Protein AF-A0A0F9HCB6-F1 (afdb_monomer_lite)

Foldseek 3Di:
DDPPPPPPPQQAEEEEEEPDPVSVVVCVVCVVVSHHYDYDNQSPDDPALPPVSNQPHAYEYEYEPLCQPSHPQPLVSVVVNVVSRRPHYEYEYEAEDQQVQLVVCCVVVVDVDSVVSSVSRVVSVVSVVVSVVVDPDPHYDYDYDYDDD

pLDDT: mean 70.12, std 15.32, range [36.91, 95.69]

Sequence (149 aa):
MSNEAIKPIKKVYLVFGPESSGNRMIACSFDTAGVSSVYSKNGKYIPGPHNPNYLDNPLLILMSLPHNKIWPDIIDIYRKVKSIGFEFIYLIFLDRKTDFMAKSQVFQDRVTQIERAYENIQIARDYMKSAIESLDITNLCLLIILFMD

Radius of gyration: 17.28 Å; chains: 1; bounding box: 55×33×47 Å

Structure (mmCIF, N/CA/C/O backbone):
data_AF-A0A0F9HCB6-F1
#
_entry.id   AF-A0A0F9HCB6-F1
#
loop_
_atom_site.group_PDB
_atom_site.id
_atom_site.type_symbol
_atom_site.label_atom_id
_atom_site.label_alt_id
_atom_site.label_comp_id
_atom_site.label_asym_id
_atom_site.label_entity_id
_atom_site.label_seq_id
_atom_site.pdbx_PDB_ins_code
_atom_site.Cartn_x
_atom_site.Cartn_y
_atom_site.Cartn_z
_atom_site.occupancy
_atom_site.B_iso_or_equiv
_atom_site.auth_seq_id
_atom_site.auth_comp_id
_atom_site.auth_asym_id
_atom_site.auth_atom_id
_atom_site.pdbx_PDB_model_num
ATOM 1 N N . MET A 1 1 ? -40.441 -10.641 26.757 1.00 42.19 1 MET A N 1
ATOM 2 C CA . MET A 1 1 ? -39.158 -10.006 26.398 1.00 42.19 1 MET A CA 1
ATOM 3 C C . MET A 1 1 ? -38.724 -10.612 25.079 1.00 42.19 1 MET A C 1
ATOM 5 O O . MET A 1 1 ? -38.488 -11.811 25.030 1.00 42.19 1 MET A O 1
ATOM 9 N N . SER A 1 2 ? -38.790 -9.842 23.997 1.00 36.91 2 SER A N 1
ATOM 10 C CA . SER A 1 2 ? -38.358 -10.283 22.672 1.00 36.91 2 SER A CA 1
ATOM 11 C C . SER A 1 2 ? -36.859 -10.568 22.706 1.00 36.91 2 SER A C 1
ATOM 13 O O . SER A 1 2 ? -36.083 -9.714 23.124 1.00 36.91 2 SER A O 1
ATOM 15 N N . ASN A 1 3 ? -36.466 -11.767 22.269 1.00 40.25 3 ASN A N 1
ATOM 16 C CA . ASN A 1 3 ? -35.096 -12.049 21.851 1.00 40.25 3 ASN A CA 1
ATOM 17 C C . ASN A 1 3 ? -34.814 -11.167 20.630 1.00 40.25 3 ASN A C 1
ATOM 19 O O . ASN A 1 3 ? -35.013 -11.584 19.489 1.00 40.25 3 ASN A O 1
ATOM 23 N N . GLU A 1 4 ? -34.404 -9.923 20.863 1.00 41.00 4 GLU A N 1
ATOM 24 C CA . GLU A 1 4 ? -33.702 -9.168 19.841 1.00 41.00 4 GLU A CA 1
ATOM 25 C C . GLU A 1 4 ? -32.394 -9.912 19.606 1.00 41.00 4 GLU A C 1
ATOM 27 O O . GLU A 1 4 ? -31.463 -9.849 20.407 1.00 41.00 4 GLU A O 1
ATOM 32 N N . ALA A 1 5 ? -32.368 -10.715 18.541 1.00 42.84 5 ALA A N 1
ATOM 33 C CA . ALA A 1 5 ? -31.143 -11.313 18.056 1.00 42.84 5 ALA A CA 1
ATOM 34 C C . ALA A 1 5 ? -30.127 -10.180 17.916 1.00 42.84 5 ALA A C 1
ATOM 36 O O . ALA A 1 5 ? -30.322 -9.273 17.102 1.00 42.84 5 ALA A O 1
ATOM 37 N N . ILE A 1 6 ? -29.079 -10.218 18.743 1.00 39.22 6 ILE A N 1
ATOM 38 C CA . ILE A 1 6 ? -27.927 -9.332 18.624 1.00 39.22 6 ILE A CA 1
ATOM 39 C C . ILE A 1 6 ? -27.452 -9.500 17.185 1.00 39.22 6 ILE A C 1
ATOM 41 O O . ILE A 1 6 ? -26.894 -10.538 16.824 1.00 39.22 6 ILE A O 1
ATOM 45 N N . LYS A 1 7 ? -27.750 -8.518 16.326 1.00 42.47 7 LYS A N 1
ATOM 46 C CA . LYS A 1 7 ? -27.219 -8.511 14.966 1.00 42.47 7 LYS A CA 1
ATOM 47 C C . LYS A 1 7 ? -25.702 -8.541 15.129 1.00 42.47 7 LYS A C 1
ATOM 49 O O . LYS A 1 7 ? -25.184 -7.670 15.831 1.00 42.47 7 LYS A O 1
ATOM 54 N N . PRO A 1 8 ? -24.988 -9.519 14.544 1.00 41.09 8 PRO A N 1
ATOM 55 C CA . PRO A 1 8 ? -23.542 -9.535 14.640 1.00 41.09 8 PRO A CA 1
ATOM 56 C C . PRO A 1 8 ? -23.049 -8.193 14.110 1.00 41.09 8 PRO A C 1
ATOM 58 O O . PRO A 1 8 ? -23.416 -7.789 13.003 1.00 41.09 8 PRO A O 1
ATOM 61 N N . ILE A 1 9 ? -22.301 -7.476 14.950 1.00 44.38 9 ILE A N 1
ATOM 62 C CA . ILE A 1 9 ? -21.675 -6.208 14.597 1.00 44.38 9 ILE A CA 1
ATOM 63 C C . ILE A 1 9 ? -20.869 -6.488 13.331 1.00 44.38 9 ILE A C 1
ATOM 65 O O . ILE A 1 9 ? -19.857 -7.192 13.372 1.00 44.38 9 ILE A O 1
ATOM 69 N N . LYS A 1 10 ? -21.360 -6.008 12.185 1.00 50.62 10 LYS A N 1
ATOM 70 C CA . LYS A 1 10 ? -20.616 -6.066 10.931 1.00 50.62 10 LYS A CA 1
ATOM 71 C C . LYS A 1 10 ? -19.432 -5.133 11.114 1.00 50.62 10 LYS A C 1
ATOM 73 O O . LYS A 1 10 ? -19.591 -3.924 10.986 1.00 50.62 10 LYS A O 1
ATOM 78 N N . LYS A 1 11 ? -18.276 -5.692 11.480 1.00 54.28 11 LYS A N 1
ATOM 79 C CA . LYS A 1 11 ? -17.018 -4.950 11.557 1.00 54.28 11 LYS A CA 1
ATOM 80 C C . LYS A 1 11 ? -16.789 -4.297 10.199 1.00 54.28 11 LYS A C 1
ATOM 82 O O . LYS A 1 11 ? -16.683 -4.990 9.186 1.00 54.28 11 LYS A O 1
ATOM 87 N N . VAL A 1 12 ? -16.799 -2.972 10.171 1.00 50.75 12 VAL A N 1
ATOM 88 C CA . VAL A 1 12 ? -16.575 -2.201 8.948 1.00 50.75 12 VAL A CA 1
ATOM 89 C C . VAL A 1 12 ? -15.083 -1.984 8.821 1.00 50.75 12 VAL A C 1
ATOM 91 O O . VAL A 1 12 ? -14.511 -1.195 9.557 1.00 50.75 12 VAL A O 1
ATOM 94 N N . TYR A 1 13 ? -14.468 -2.692 7.889 1.00 58.44 13 TYR A N 1
ATOM 95 C CA . TYR A 1 13 ? -13.058 -2.561 7.581 1.00 58.44 13 TYR A CA 1
ATOM 96 C C . TYR A 1 13 ? -12.944 -1.751 6.296 1.00 58.44 13 TYR A C 1
ATOM 98 O O . TYR A 1 13 ? -13.106 -2.268 5.192 1.00 58.44 13 TYR A O 1
ATOM 106 N N . LEU A 1 14 ? -12.708 -0.451 6.417 1.00 57.81 14 LEU A N 1
ATOM 107 C CA . LEU A 1 14 ? -12.482 0.380 5.233 1.00 57.81 14 LEU A CA 1
ATOM 108 C C . LEU A 1 14 ? -11.122 -0.017 4.650 1.00 57.81 14 LEU A C 1
ATOM 110 O O . LEU A 1 14 ? -10.209 -0.219 5.437 1.00 57.81 14 LEU A O 1
ATOM 114 N N . VAL A 1 15 ? -10.997 -0.146 3.323 1.00 59.16 15 VAL A N 1
ATOM 115 C CA . VAL A 1 15 ? -9.768 -0.586 2.639 1.00 59.16 15 VAL A CA 1
ATOM 116 C C . VAL A 1 15 ? -9.304 0.510 1.691 1.00 59.16 15 VAL A C 1
ATOM 118 O O . VAL A 1 15 ? -9.930 0.794 0.670 1.00 59.16 15 VAL A O 1
ATOM 121 N N . PHE A 1 16 ? -8.167 1.111 2.013 1.00 59.47 16 PHE A N 1
ATOM 122 C CA . PHE A 1 16 ? -7.607 2.234 1.265 1.00 59.47 16 PHE A CA 1
ATOM 123 C C . PHE A 1 16 ? -6.378 1.827 0.473 1.00 59.47 16 PHE A C 1
ATOM 125 O O . PHE A 1 16 ? -5.358 1.576 1.096 1.00 59.47 16 PHE A O 1
ATOM 132 N N . GLY A 1 17 ? -6.422 1.841 -0.863 1.00 56.78 17 GLY A N 1
ATOM 133 C CA . GLY A 1 17 ? -5.239 1.525 -1.666 1.00 56.78 17 GLY A CA 1
ATOM 134 C C . GLY A 1 17 ? -5.365 1.808 -3.167 1.00 56.78 17 GLY A C 1
ATOM 135 O O . GLY A 1 17 ? -6.487 1.911 -3.668 1.00 56.78 17 GLY A O 1
ATOM 136 N N . PRO A 1 18 ? -4.229 1.909 -3.896 1.00 56.00 18 PRO A N 1
ATOM 137 C CA . PRO A 1 18 ? -4.189 2.143 -5.343 1.00 56.00 18 PRO A CA 1
ATOM 138 C C . PRO A 1 18 ? -5.047 1.158 -6.122 1.00 56.00 18 PRO A C 1
ATOM 140 O O . PRO A 1 18 ? -5.263 0.032 -5.681 1.00 56.00 18 PRO A O 1
ATOM 143 N N . GLU A 1 19 ? -5.553 1.563 -7.289 1.00 52.38 19 GLU A N 1
ATOM 144 C CA . GLU A 1 19 ? -6.249 0.651 -8.202 1.00 52.38 19 GLU A CA 1
ATOM 145 C C . GLU A 1 19 ? -5.275 -0.365 -8.806 1.00 52.38 19 GLU A C 1
ATOM 147 O O . GLU A 1 19 ? -4.847 -0.267 -9.952 1.00 52.38 19 GLU A O 1
ATOM 152 N N . SER A 1 20 ? -4.919 -1.360 -8.000 1.00 61.03 20 SER A N 1
ATOM 153 C CA . SER A 1 20 ? -4.264 -2.587 -8.418 1.00 61.03 20 SER A CA 1
ATOM 154 C C . SER A 1 20 ? -5.269 -3.738 -8.336 1.00 61.03 20 SER A C 1
ATOM 156 O O . SER A 1 20 ? -6.217 -3.720 -7.544 1.00 61.03 20 SER A O 1
ATOM 158 N N . SER A 1 21 ? -5.075 -4.764 -9.167 1.00 58.97 21 SER A N 1
ATOM 159 C CA . SER A 1 21 ? -5.850 -6.009 -9.097 1.00 58.97 21 SER A CA 1
ATOM 160 C C . SER A 1 21 ? -5.843 -6.615 -7.687 1.00 58.97 21 SER A C 1
ATOM 162 O O . SER A 1 21 ? -6.883 -7.078 -7.230 1.00 58.97 21 SER A O 1
ATOM 164 N N . GLY A 1 22 ? -4.721 -6.517 -6.964 1.00 63.88 22 GLY A N 1
ATOM 165 C CA . GLY A 1 22 ? -4.589 -7.012 -5.590 1.00 63.88 22 GLY A CA 1
ATOM 166 C C . GLY A 1 22 ? -5.511 -6.310 -4.590 1.00 63.88 22 GLY A C 1
ATOM 167 O O . GLY A 1 22 ? -6.163 -6.975 -3.789 1.00 63.88 22 GLY A O 1
ATOM 168 N N . ASN A 1 23 ? -5.649 -4.986 -4.678 1.00 65.38 23 ASN A N 1
ATOM 169 C CA . ASN A 1 23 ? -6.498 -4.233 -3.750 1.00 65.38 23 ASN A CA 1
ATOM 170 C C . ASN A 1 23 ? -7.990 -4.506 -3.974 1.00 65.38 23 ASN A C 1
ATOM 172 O O . ASN A 1 23 ? -8.742 -4.625 -3.009 1.00 65.38 23 ASN A O 1
ATOM 176 N N . ARG A 1 24 ? -8.409 -4.686 -5.236 1.00 65.50 24 ARG A N 1
ATOM 177 C CA . ARG A 1 24 ? -9.778 -5.120 -5.566 1.00 65.50 24 ARG A CA 1
ATOM 178 C C . ARG A 1 24 ? -10.074 -6.529 -5.069 1.00 65.50 24 ARG A C 1
ATOM 180 O O . ARG A 1 24 ? -11.161 -6.765 -4.557 1.00 65.50 24 ARG A O 1
ATOM 187 N N . MET A 1 25 ? -9.120 -7.450 -5.206 1.00 66.88 25 MET A N 1
ATOM 188 C CA . MET A 1 25 ? -9.278 -8.815 -4.702 1.00 66.88 25 MET A CA 1
ATOM 189 C C . MET A 1 25 ? -9.437 -8.830 -3.183 1.00 66.88 25 MET A C 1
ATOM 191 O O . MET A 1 25 ? -10.329 -9.499 -2.682 1.00 66.88 25 MET A O 1
ATOM 195 N N . ILE A 1 26 ? -8.627 -8.058 -2.456 1.00 70.88 26 ILE A N 1
ATOM 196 C CA . ILE A 1 26 ? -8.727 -7.979 -0.995 1.00 70.88 26 ILE A CA 1
ATOM 197 C C . ILE A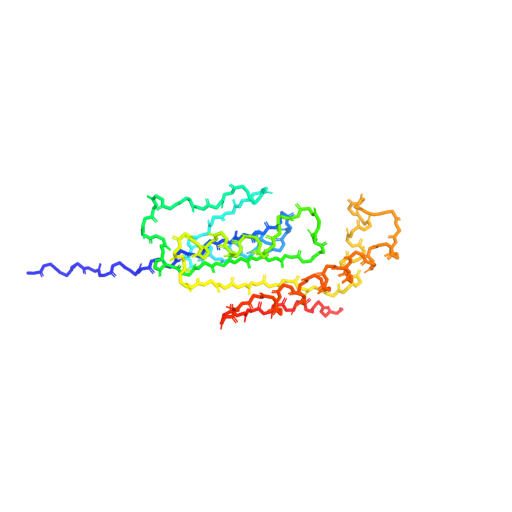 1 26 ? -10.050 -7.344 -0.560 1.00 70.88 26 ILE A C 1
ATOM 199 O O . ILE A 1 26 ? -10.718 -7.898 0.308 1.00 70.88 26 ILE A O 1
ATOM 203 N N . ALA A 1 27 ? -10.468 -6.240 -1.189 1.00 69.25 27 ALA A N 1
ATOM 204 C CA . ALA A 1 27 ? -11.774 -5.633 -0.922 1.00 69.25 27 ALA A CA 1
ATOM 205 C C . ALA A 1 27 ? -12.927 -6.625 -1.171 1.00 69.25 27 ALA A C 1
ATOM 207 O O . ALA A 1 27 ? -13.772 -6.815 -0.303 1.00 69.25 27 ALA A O 1
ATOM 208 N N . CYS A 1 28 ? -12.898 -7.350 -2.294 1.00 68.62 28 CYS A N 1
ATOM 209 C CA . CYS A 1 28 ? -13.889 -8.379 -2.616 1.00 68.62 28 CYS A CA 1
ATOM 210 C C . CYS A 1 28 ? -13.906 -9.529 -1.590 1.00 68.62 28 CYS A C 1
ATOM 212 O O . CYS A 1 28 ? -14.975 -9.989 -1.185 1.00 68.62 28 CYS A O 1
ATOM 214 N N . SER A 1 29 ? -12.734 -9.977 -1.125 1.00 69.44 29 SER A N 1
ATOM 215 C CA . SER A 1 29 ? -12.627 -10.991 -0.068 1.00 69.44 29 SER A CA 1
ATOM 216 C C . SER A 1 29 ? -13.243 -10.513 1.247 1.00 69.44 29 SER A C 1
ATOM 218 O O . SER A 1 29 ? -13.929 -11.287 1.912 1.00 69.44 29 SER A O 1
ATOM 220 N N . PHE A 1 30 ? -13.042 -9.242 1.611 1.00 71.00 30 PHE A N 1
ATOM 221 C CA . PHE A 1 30 ? -13.686 -8.644 2.779 1.00 71.00 30 PHE A CA 1
ATOM 222 C C . PHE A 1 30 ? -15.208 -8.574 2.610 1.00 71.00 30 PHE A C 1
ATOM 224 O O . PHE A 1 30 ? -15.933 -9.078 3.468 1.00 71.00 30 PHE A O 1
ATOM 231 N N . ASP A 1 31 ? -15.698 -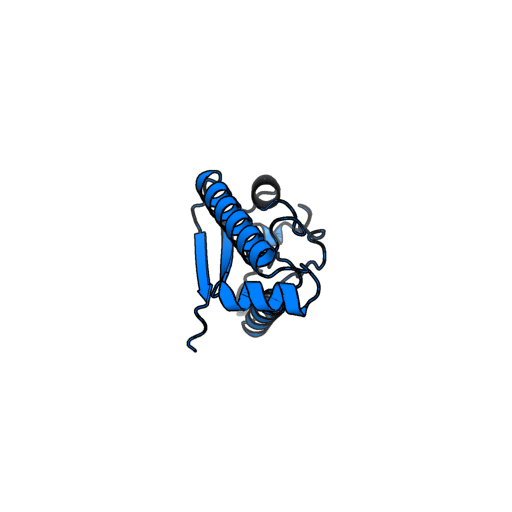8.068 1.479 1.00 66.62 31 ASP A N 1
ATOM 232 C CA . ASP A 1 31 ? -17.138 -8.002 1.204 1.00 66.62 31 ASP A CA 1
ATOM 233 C C . ASP A 1 31 ? -17.788 -9.398 1.280 1.00 66.62 31 ASP A C 1
ATOM 235 O O . ASP A 1 31 ? -18.839 -9.577 1.902 1.00 66.62 31 ASP A O 1
ATOM 239 N N . THR A 1 32 ? -17.113 -10.418 0.737 1.00 66.69 32 THR A N 1
ATOM 240 C CA . THR A 1 32 ? -17.539 -11.829 0.805 1.00 66.69 32 THR A CA 1
ATOM 241 C C . THR A 1 32 ? -17.550 -12.366 2.238 1.00 66.69 32 THR A C 1
ATOM 243 O O . THR A 1 32 ? -18.440 -13.130 2.608 1.00 66.69 32 THR A O 1
ATOM 246 N N . ALA A 1 33 ? -16.604 -11.938 3.077 1.00 65.38 33 ALA A N 1
ATOM 247 C CA . ALA A 1 33 ? -16.548 -12.283 4.497 1.00 65.38 33 ALA A CA 1
ATOM 248 C C . ALA A 1 33 ? -17.597 -11.538 5.353 1.00 65.38 33 ALA A C 1
ATOM 250 O O . ALA A 1 33 ? -17.594 -11.659 6.579 1.00 65.38 33 ALA A O 1
ATOM 251 N N . GLY A 1 34 ? -18.502 -10.769 4.735 1.00 55.75 34 GLY A N 1
ATOM 252 C CA . GLY A 1 34 ? -19.547 -10.013 5.430 1.00 55.75 34 GLY A CA 1
ATOM 253 C C . GLY A 1 34 ? -19.053 -8.709 6.057 1.00 55.75 34 GLY A C 1
ATOM 254 O O . GLY A 1 34 ? -19.737 -8.137 6.911 1.00 55.75 34 GLY A O 1
ATOM 255 N N . VAL A 1 35 ? -17.881 -8.244 5.629 1.00 65.38 35 VAL A N 1
ATOM 256 C CA . VAL A 1 35 ? -17.225 -7.021 6.073 1.00 65.38 35 VAL A CA 1
ATOM 257 C C . VAL A 1 35 ? -17.459 -5.923 5.041 1.00 65.38 35 VAL A C 1
ATOM 259 O O . VAL A 1 35 ? -17.146 -6.102 3.874 1.00 65.38 35 VAL A O 1
ATOM 262 N N . SER A 1 36 ? -17.969 -4.765 5.458 1.00 57.81 36 SER A N 1
ATOM 263 C CA . SER A 1 36 ? -18.143 -3.640 4.533 1.00 57.81 36 SER A CA 1
ATOM 264 C C . SER A 1 36 ? -16.799 -2.978 4.236 1.00 57.81 36 SER A C 1
ATOM 266 O O . SER A 1 36 ? -16.212 -2.383 5.142 1.00 57.81 36 SER A O 1
ATOM 268 N N . SER A 1 37 ? -16.350 -3.027 2.981 1.00 57.97 37 SER A N 1
ATOM 269 C CA . SER A 1 37 ? -15.199 -2.259 2.507 1.00 57.97 37 SER A CA 1
ATOM 270 C C . SER A 1 37 ? -15.637 -1.019 1.716 1.00 57.97 37 SER A C 1
ATOM 272 O O . SER A 1 37 ? -16.613 -1.041 0.968 1.00 57.97 37 SER A O 1
ATOM 274 N N . VAL A 1 38 ? -14.937 0.108 1.893 1.00 56.84 38 VAL A N 1
ATOM 275 C CA . VAL A 1 38 ? -15.115 1.288 1.033 1.00 56.84 38 VAL A CA 1
ATOM 276 C C . VAL A 1 38 ? -13.842 1.511 0.244 1.00 56.84 38 VAL A C 1
ATOM 278 O O . VAL A 1 38 ? -12.803 1.850 0.803 1.00 56.84 38 VAL A O 1
ATOM 281 N N . TYR A 1 39 ? -13.949 1.317 -1.066 1.00 56.25 39 TYR A N 1
ATOM 282 C CA . TYR A 1 39 ? -12.855 1.470 -2.007 1.00 56.25 39 TYR A CA 1
ATOM 283 C C . TYR A 1 39 ? -12.851 2.879 -2.619 1.00 56.25 39 TYR A C 1
ATOM 285 O O . TYR A 1 39 ? -13.837 3.314 -3.217 1.00 56.25 39 TYR A O 1
ATOM 293 N N . SER A 1 40 ? -11.730 3.600 -2.515 1.00 53.69 40 SER A N 1
ATOM 294 C CA . SER A 1 40 ? -11.547 4.893 -3.184 1.00 53.69 40 SER A CA 1
ATOM 295 C C . SER A 1 40 ? -10.536 4.782 -4.314 1.00 53.69 40 SER A C 1
ATOM 297 O O . SER A 1 40 ? -9.349 4.642 -4.059 1.00 53.69 40 SER A O 1
ATOM 299 N N . LYS A 1 41 ? -10.987 4.944 -5.561 1.00 50.50 41 LYS A N 1
ATOM 300 C CA . LYS A 1 41 ? -10.153 4.888 -6.779 1.00 50.50 41 LYS A CA 1
ATOM 301 C C . LYS A 1 41 ? -9.006 5.919 -6.813 1.00 50.50 41 LYS A C 1
ATOM 303 O O . LYS A 1 41 ? -8.018 5.714 -7.503 1.00 50.50 41 LYS A O 1
ATOM 308 N N . ASN A 1 42 ? -9.127 7.011 -6.049 1.00 52.19 42 ASN A N 1
ATOM 309 C CA . ASN A 1 42 ? -8.206 8.159 -6.064 1.00 52.19 42 ASN A CA 1
ATOM 310 C C . ASN A 1 42 ? -7.741 8.593 -4.659 1.00 52.19 42 ASN A C 1
ATOM 312 O O . ASN A 1 42 ? -7.321 9.735 -4.486 1.00 52.19 42 ASN A O 1
ATOM 316 N N . GLY A 1 43 ? -7.929 7.759 -3.628 1.00 49.56 43 GLY A N 1
ATOM 317 C CA . GLY A 1 43 ? -7.619 8.135 -2.239 1.00 49.56 43 GLY A CA 1
ATOM 318 C C . GLY A 1 43 ? -8.446 9.310 -1.684 1.00 49.56 43 GLY A C 1
ATOM 319 O O . GLY A 1 43 ? -8.096 9.883 -0.659 1.00 49.56 43 GLY A O 1
ATOM 320 N N . LYS A 1 44 ? -9.544 9.689 -2.354 1.00 45.81 44 LYS A N 1
ATOM 321 C CA . LYS A 1 44 ? -10.375 10.858 -2.009 1.00 45.81 44 LYS A CA 1
ATOM 322 C C . LYS A 1 44 ? -11.432 10.585 -0.943 1.00 45.81 44 LYS A C 1
ATOM 324 O O . LYS A 1 44 ? -12.015 11.532 -0.430 1.00 45.81 44 LYS A O 1
ATOM 329 N N . TYR A 1 45 ? -11.721 9.325 -0.637 1.00 49.84 45 TYR A N 1
ATOM 330 C CA . TYR A 1 45 ? -12.757 8.995 0.336 1.00 49.84 45 TYR A CA 1
ATOM 331 C C . TYR A 1 45 ? -12.131 8.637 1.672 1.00 49.84 45 TYR A C 1
ATOM 333 O O . TYR A 1 45 ? -12.010 7.464 1.967 1.00 49.84 45 TYR A O 1
ATOM 341 N N . ILE A 1 46 ? -11.740 9.621 2.477 1.00 54.69 46 ILE A N 1
ATOM 342 C CA . ILE A 1 46 ? -11.607 9.399 3.922 1.00 54.69 46 ILE A CA 1
ATOM 343 C C . ILE A 1 46 ? -13.016 9.617 4.488 1.00 54.69 46 ILE A C 1
ATOM 345 O O . ILE A 1 46 ? -13.556 10.704 4.261 1.00 54.69 46 ILE A O 1
ATOM 349 N N . PRO A 1 47 ? -13.664 8.627 5.137 1.00 53.81 47 PRO A N 1
ATOM 350 C CA . PRO A 1 47 ? -14.965 8.856 5.742 1.00 53.81 47 PRO A CA 1
ATOM 351 C C . PRO A 1 47 ? -14.838 10.029 6.707 1.00 53.81 47 PRO A C 1
ATOM 353 O O . PRO A 1 47 ? -13.965 10.052 7.573 1.00 53.81 47 PRO A O 1
ATOM 356 N N . GLY A 1 48 ? -15.667 11.045 6.482 1.00 46.62 48 GLY A N 1
ATOM 357 C CA . GLY A 1 48 ? -15.673 12.228 7.323 1.00 46.62 48 GLY A CA 1
ATOM 358 C C . GLY A 1 48 ? -16.101 11.883 8.754 1.00 46.62 48 GLY A C 1
ATOM 359 O O . GLY A 1 48 ? -16.780 10.875 8.968 1.00 46.62 48 GLY A O 1
ATOM 360 N N . PRO A 1 49 ? -15.790 12.754 9.725 1.00 46.12 49 PRO A N 1
ATOM 361 C CA . PRO A 1 49 ? -16.106 12.563 11.147 1.00 46.12 49 PRO A CA 1
ATOM 362 C C . PRO A 1 49 ? -17.615 12.469 11.459 1.00 46.12 49 PRO A C 1
ATOM 364 O O . PRO A 1 49 ? -18.006 12.274 12.603 1.00 46.12 49 PRO A O 1
ATOM 367 N N . HIS A 1 50 ? -18.489 12.612 10.461 1.00 48.31 50 HIS A N 1
ATOM 368 C CA . HIS A 1 50 ? -19.940 12.708 10.631 1.00 48.31 50 HIS A CA 1
ATOM 369 C C . HIS A 1 50 ? -20.670 11.364 10.747 1.00 48.31 50 HIS A C 1
ATOM 371 O O . HIS A 1 50 ? -21.892 11.361 10.871 1.00 48.31 50 HIS A O 1
ATOM 377 N N . ASN A 1 51 ? -19.969 10.226 10.699 1.00 55.81 51 ASN A N 1
ATOM 378 C CA . ASN A 1 51 ? -20.592 8.923 10.924 1.00 55.81 51 ASN A CA 1
ATOM 379 C C . ASN A 1 51 ? -19.971 8.239 12.158 1.00 55.81 51 ASN A C 1
ATOM 381 O O . ASN A 1 51 ? -19.025 7.460 12.022 1.00 55.81 51 ASN A O 1
ATOM 385 N N . PRO A 1 52 ? -20.481 8.555 13.365 1.00 55.03 52 PRO A N 1
ATOM 386 C CA . PRO A 1 52 ? -19.892 8.123 14.635 1.00 55.03 52 PRO A CA 1
ATOM 387 C C . PRO A 1 52 ? -19.868 6.599 14.801 1.00 55.03 52 PRO A C 1
ATOM 389 O O . PRO A 1 52 ? -19.012 6.077 15.504 1.00 55.03 52 PRO A O 1
ATOM 392 N N . ASN A 1 53 ? -20.724 5.871 14.078 1.00 60.50 53 ASN A N 1
ATOM 393 C CA . ASN A 1 53 ? -20.776 4.409 14.122 1.00 60.50 53 ASN A CA 1
ATOM 394 C C . ASN A 1 53 ? -19.533 3.726 13.518 1.00 60.50 53 ASN A C 1
ATOM 396 O O . ASN A 1 53 ? -19.409 2.507 13.619 1.00 60.50 53 ASN A O 1
ATOM 400 N N . TYR A 1 54 ? -18.626 4.461 12.861 1.00 64.12 54 TYR A N 1
ATOM 401 C CA . TYR A 1 54 ? -17.407 3.885 12.284 1.00 64.12 54 TYR A CA 1
ATOM 402 C C . TYR A 1 54 ? -16.177 3.960 13.190 1.00 64.12 54 TYR A C 1
ATOM 404 O O . TYR A 1 54 ? -15.251 3.193 12.955 1.00 64.12 54 TYR A O 1
ATOM 412 N N . LEU A 1 55 ? -16.147 4.827 14.206 1.00 68.12 55 LEU A N 1
ATOM 413 C CA . LEU A 1 55 ? -14.933 5.039 15.012 1.00 68.12 55 LEU A CA 1
ATOM 414 C C . LEU A 1 55 ? -14.580 3.829 15.889 1.00 68.12 55 LEU A C 1
ATOM 416 O O . LEU A 1 55 ? -13.403 3.545 16.101 1.00 68.12 55 LEU A O 1
ATOM 420 N N . ASP A 1 56 ? -15.595 3.069 16.305 1.00 70.75 56 ASP A N 1
ATOM 421 C CA . ASP A 1 56 ? -15.431 1.821 17.060 1.00 70.75 56 ASP A CA 1
ATOM 422 C C . ASP A 1 56 ? -15.031 0.630 16.167 1.00 70.75 56 ASP A C 1
ATOM 424 O O . ASP A 1 56 ? -14.724 -0.459 16.659 1.00 70.75 56 ASP A O 1
ATOM 428 N N . ASN A 1 57 ? -15.048 0.807 14.839 1.00 71.69 57 ASN A N 1
ATOM 429 C CA . ASN A 1 57 ? -14.689 -0.236 13.888 1.00 71.69 57 ASN A CA 1
ATOM 430 C C . ASN A 1 57 ? -13.205 -0.154 13.488 1.00 71.69 57 ASN A C 1
ATOM 432 O O . ASN A 1 57 ? -12.658 0.939 13.328 1.00 71.69 57 ASN A O 1
ATOM 436 N N . PRO A 1 58 ? -12.546 -1.301 13.249 1.00 73.69 58 PRO A N 1
ATOM 437 C CA . PRO A 1 58 ? -11.193 -1.316 12.710 1.00 73.69 58 PRO A CA 1
ATOM 438 C C . PRO A 1 58 ? -11.074 -0.683 11.320 1.00 73.69 58 PRO A C 1
ATOM 440 O O . PRO A 1 58 ? -11.773 -1.070 10.389 1.00 73.69 58 PRO A O 1
ATOM 443 N N . LEU A 1 59 ? -10.102 0.203 11.131 1.00 75.31 59 LEU A N 1
ATOM 444 C CA . LEU A 1 59 ? -9.715 0.716 9.823 1.00 75.31 59 LEU A CA 1
ATOM 445 C C . LEU A 1 59 ? -8.573 -0.112 9.225 1.00 75.31 59 LEU A C 1
ATOM 447 O O . LEU A 1 59 ? -7.579 -0.329 9.910 1.00 75.31 59 LEU A O 1
ATOM 451 N N . LEU A 1 60 ? -8.645 -0.485 7.940 1.00 76.00 60 LEU A N 1
ATOM 452 C CA . LEU A 1 60 ? -7.494 -1.012 7.199 1.00 76.00 60 LEU A CA 1
ATOM 453 C C . LEU A 1 60 ? -6.995 -0.041 6.127 1.00 76.00 60 LEU A C 1
ATOM 455 O O . LEU A 1 60 ? -7.694 0.366 5.202 1.00 76.00 60 LEU A O 1
ATOM 459 N N . ILE A 1 61 ? -5.713 0.273 6.172 1.00 75.75 61 ILE A N 1
ATOM 460 C CA . ILE A 1 61 ? -5.073 1.028 5.104 1.00 75.75 61 ILE A CA 1
ATOM 461 C C . ILE A 1 61 ? -4.146 0.075 4.361 1.00 75.75 61 ILE A C 1
ATOM 463 O O . ILE A 1 61 ? -3.216 -0.471 4.943 1.00 75.75 61 ILE A O 1
ATOM 467 N N . LEU A 1 62 ? -4.437 -0.161 3.084 1.00 76.06 62 LEU A N 1
ATOM 468 C CA . LEU A 1 62 ? -3.803 -1.172 2.246 1.00 76.06 62 LEU A CA 1
ATOM 469 C C . LEU A 1 62 ? -2.917 -0.521 1.181 1.00 76.06 62 LEU A C 1
ATOM 471 O O . LEU A 1 62 ? -3.387 -0.022 0.160 1.00 76.06 62 LEU A O 1
ATOM 475 N N . MET A 1 63 ? -1.606 -0.603 1.342 1.00 74.81 63 MET A N 1
ATOM 476 C CA . MET A 1 63 ? -0.675 -0.085 0.351 1.00 74.81 63 MET A CA 1
ATOM 477 C C . MET A 1 63 ? -0.067 -1.217 -0.473 1.00 74.81 63 MET A C 1
ATOM 479 O O . MET A 1 63 ? 0.613 -2.092 0.053 1.00 74.81 63 MET A O 1
ATOM 483 N N . SER A 1 64 ? -0.280 -1.179 -1.790 1.00 76.00 64 SER A N 1
ATOM 484 C CA . SER A 1 64 ? 0.365 -2.102 -2.725 1.00 76.00 64 SER A CA 1
ATOM 485 C C . SER A 1 64 ? 1.592 -1.459 -3.346 1.00 76.00 64 SER A C 1
ATOM 487 O O . SER A 1 64 ? 1.506 -0.375 -3.929 1.00 76.00 64 SER A O 1
ATOM 489 N N . LEU A 1 65 ? 2.720 -2.162 -3.316 1.00 77.25 65 LEU A N 1
ATOM 490 C CA . LEU A 1 65 ? 3.887 -1.769 -4.095 1.00 77.25 65 LEU A CA 1
ATOM 491 C C . LEU A 1 65 ? 3.667 -2.025 -5.597 1.00 77.25 65 LEU A C 1
ATOM 493 O O . LEU A 1 65 ? 2.954 -2.978 -5.963 1.00 77.25 65 LEU A O 1
ATOM 497 N N . PRO A 1 66 ? 4.247 -1.184 -6.485 1.00 68.81 66 PRO A N 1
ATOM 498 C CA . PRO A 1 66 ? 5.231 -0.112 -6.235 1.00 68.81 66 PRO A CA 1
ATOM 499 C C . PRO A 1 66 ? 4.662 1.327 -6.291 1.00 68.81 66 PRO A C 1
ATOM 501 O O . PRO A 1 66 ? 5.345 2.250 -6.720 1.00 68.81 66 PRO A O 1
ATOM 504 N N . HIS A 1 67 ? 3.407 1.558 -5.900 1.00 67.44 67 HIS A N 1
ATOM 505 C CA . HIS A 1 67 ? 2.669 2.801 -6.202 1.00 67.44 67 HIS A CA 1
ATOM 506 C C . HIS A 1 67 ? 3.074 4.074 -5.405 1.00 67.44 67 HIS A C 1
ATOM 508 O O . HIS A 1 67 ? 2.259 4.985 -5.259 1.00 67.44 67 HIS A O 1
ATOM 514 N N . ASN A 1 68 ? 4.318 4.180 -4.929 1.00 52.59 68 ASN A N 1
ATOM 515 C CA . ASN A 1 68 ? 4.785 5.162 -3.931 1.00 52.59 68 ASN A CA 1
ATOM 516 C C . ASN A 1 68 ? 4.603 6.658 -4.260 1.00 52.59 68 ASN A C 1
ATOM 518 O O . ASN A 1 68 ? 4.682 7.469 -3.348 1.00 52.59 68 ASN A O 1
ATOM 522 N N . LYS A 1 69 ? 4.376 7.044 -5.524 1.00 49.41 69 LYS A N 1
ATOM 523 C CA . LYS A 1 69 ? 4.185 8.454 -5.929 1.00 49.41 69 LYS A CA 1
ATOM 524 C C . LYS A 1 69 ? 2.822 8.774 -6.536 1.00 49.41 69 LYS A C 1
ATOM 526 O O . LYS A 1 69 ? 2.504 9.940 -6.734 1.00 49.41 69 LYS A O 1
ATOM 531 N N . ILE A 1 70 ? 2.032 7.755 -6.866 1.00 56.00 70 ILE A N 1
ATOM 532 C CA . ILE A 1 70 ? 0.681 7.927 -7.433 1.00 56.00 70 ILE A CA 1
ATOM 533 C C . ILE A 1 70 ? -0.367 7.874 -6.313 1.00 56.00 70 ILE A C 1
ATOM 535 O O . ILE A 1 70 ? -1.490 8.346 -6.480 1.00 56.00 70 ILE A O 1
ATOM 539 N N . TRP A 1 71 ? 0.002 7.313 -5.160 1.00 60.91 71 TRP A N 1
ATOM 540 C CA . TRP A 1 71 ? -0.872 7.187 -4.007 1.00 60.91 71 TRP A CA 1
ATOM 541 C C . TRP A 1 71 ? -0.618 8.290 -2.970 1.00 60.91 71 TRP A C 1
ATOM 543 O O . TRP A 1 71 ? 0.527 8.725 -2.842 1.00 60.91 71 TRP A O 1
ATOM 553 N N . PRO A 1 72 ? -1.646 8.760 -2.235 1.00 63.03 72 PRO A N 1
ATOM 554 C CA . PRO A 1 72 ? -1.445 9.749 -1.184 1.00 63.03 72 PRO A CA 1
ATOM 555 C C . PRO A 1 72 ? -0.538 9.205 -0.075 1.00 63.03 72 PRO A C 1
ATOM 557 O O . PRO A 1 72 ? -0.541 8.004 0.202 1.00 63.03 72 PRO A O 1
ATOM 560 N N . ASP A 1 73 ? 0.209 10.110 0.554 1.00 77.31 73 ASP A N 1
ATOM 561 C CA . ASP A 1 73 ? 1.179 9.802 1.603 1.00 77.31 73 ASP A CA 1
ATOM 562 C C . ASP A 1 73 ? 0.524 9.012 2.753 1.00 77.31 73 ASP A C 1
ATOM 564 O O . ASP A 1 73 ? -0.443 9.467 3.372 1.00 77.31 73 ASP A O 1
ATOM 568 N N . ILE A 1 74 ? 1.037 7.808 3.030 1.00 77.75 74 ILE A N 1
ATOM 569 C CA . ILE A 1 74 ? 0.481 6.902 4.040 1.00 77.75 74 ILE A CA 1
ATOM 570 C C . ILE A 1 74 ? 0.576 7.489 5.448 1.00 77.75 74 ILE A C 1
ATOM 572 O O . ILE A 1 74 ? -0.326 7.284 6.261 1.00 77.75 74 ILE A O 1
ATOM 576 N N . ILE A 1 75 ? 1.636 8.251 5.721 1.00 81.56 75 ILE A N 1
ATOM 577 C CA . ILE A 1 75 ? 1.862 8.917 7.002 1.00 81.56 75 ILE A CA 1
ATOM 578 C C . ILE A 1 75 ? 0.782 9.983 7.192 1.00 81.56 75 ILE A C 1
ATOM 580 O O . ILE A 1 75 ? 0.159 10.056 8.254 1.00 81.56 75 ILE A O 1
ATOM 584 N N . ASP A 1 76 ? 0.495 10.759 6.146 1.00 80.69 76 ASP A N 1
ATOM 585 C CA . ASP A 1 76 ? -0.565 11.766 6.176 1.00 80.69 76 ASP A CA 1
ATOM 586 C C . ASP A 1 76 ? -1.952 11.141 6.323 1.00 80.69 76 ASP A C 1
ATOM 588 O O . ASP A 1 76 ? -2.766 11.648 7.098 1.00 80.69 76 ASP A O 1
ATOM 592 N N . ILE A 1 77 ? -2.243 10.048 5.604 1.00 78.00 77 ILE A N 1
ATOM 593 C CA . ILE A 1 77 ? -3.516 9.326 5.751 1.00 78.00 77 ILE A CA 1
ATOM 594 C C . ILE A 1 77 ? -3.661 8.836 7.194 1.00 78.00 77 ILE A C 1
ATOM 596 O O . ILE A 1 77 ? -4.689 9.100 7.817 1.00 78.00 77 ILE A O 1
ATOM 600 N N . TYR A 1 78 ? -2.641 8.163 7.736 1.00 81.38 78 TYR A N 1
ATOM 601 C CA . TYR A 1 78 ? -2.666 7.628 9.096 1.00 81.38 78 TYR A CA 1
ATOM 602 C C . TYR A 1 78 ? -2.917 8.730 10.127 1.00 81.38 78 TYR A C 1
ATOM 604 O O . TYR A 1 78 ? -3.821 8.612 10.953 1.00 81.38 78 TYR A O 1
ATOM 612 N N . ARG A 1 79 ? -2.174 9.841 10.047 1.00 83.88 79 ARG A N 1
ATOM 613 C CA . ARG A 1 79 ? -2.336 10.981 10.961 1.00 83.88 79 ARG A CA 1
ATOM 614 C C . ARG A 1 79 ? -3.726 11.604 10.858 1.00 83.88 79 ARG A C 1
ATOM 616 O O . ARG A 1 79 ? -4.339 11.876 11.887 1.00 83.88 79 ARG A O 1
ATOM 623 N N . LYS A 1 80 ? -4.254 11.784 9.642 1.00 80.44 80 LYS A N 1
ATOM 624 C CA . LYS A 1 80 ? -5.614 12.308 9.420 1.00 80.44 80 LYS A CA 1
ATOM 625 C C . LYS A 1 80 ? -6.663 11.396 10.037 1.00 80.44 80 LYS A C 1
ATOM 627 O O . LYS A 1 80 ? -7.505 11.861 10.796 1.00 80.44 80 LYS A O 1
ATOM 632 N N . VAL A 1 81 ? -6.581 10.101 9.765 1.00 78.69 81 VAL A N 1
ATOM 633 C CA . VAL A 1 81 ? -7.470 9.092 10.343 1.00 78.69 81 VAL A CA 1
ATOM 634 C C . VAL A 1 81 ? -7.400 9.101 11.871 1.00 78.69 81 VAL A C 1
ATOM 636 O O . VAL A 1 81 ? -8.439 9.130 12.527 1.00 78.69 81 VAL A O 1
ATOM 639 N N . LYS A 1 82 ? -6.193 9.108 12.449 1.00 81.25 82 LYS A N 1
ATOM 640 C CA . LYS A 1 82 ? -6.023 9.131 13.905 1.00 81.25 82 LYS A CA 1
ATOM 641 C C . LYS A 1 82 ? -6.628 10.402 14.504 1.00 81.25 82 LYS A C 1
ATOM 643 O O . LYS A 1 82 ? -7.318 10.325 15.512 1.00 81.25 82 LYS A O 1
ATOM 648 N N . SER A 1 83 ? -6.464 11.548 13.835 1.00 82.62 83 SER A N 1
ATOM 649 C CA . SER A 1 83 ? -7.054 12.828 14.256 1.00 82.62 83 SER A CA 1
ATOM 650 C C . SER A 1 83 ? -8.588 12.862 14.200 1.00 82.62 83 SER A C 1
ATOM 652 O O . SER A 1 83 ? -9.204 13.664 14.893 1.00 82.62 83 SER A O 1
ATOM 654 N N . 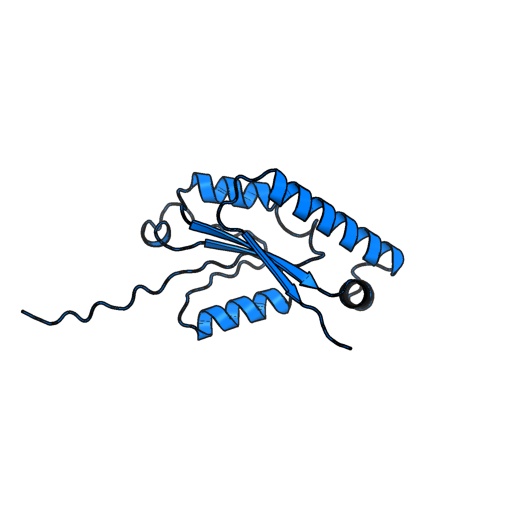ILE A 1 84 ? -9.207 11.983 13.402 1.00 79.69 84 ILE A N 1
ATOM 655 C CA . ILE A 1 84 ? -10.667 11.811 13.325 1.00 79.69 84 ILE A CA 1
ATOM 656 C C . ILE A 1 84 ? -11.197 10.966 14.504 1.00 79.69 84 ILE A C 1
ATOM 658 O O . ILE A 1 84 ? -12.393 10.999 14.779 1.00 79.69 84 ILE A O 1
ATOM 662 N N . GLY A 1 85 ? -10.324 10.252 15.227 1.00 79.56 85 GLY A N 1
ATOM 663 C CA . GLY A 1 85 ? -10.690 9.445 16.397 1.00 79.56 85 GLY A CA 1
ATOM 664 C C . GLY A 1 85 ? -10.766 7.938 16.144 1.00 79.56 85 GLY A C 1
ATOM 665 O O . GLY A 1 85 ? -11.334 7.218 16.955 1.00 79.56 85 GLY A O 1
ATOM 666 N N . PHE A 1 86 ? -10.219 7.434 15.031 1.00 77.50 86 PHE A N 1
ATOM 667 C CA . PHE A 1 86 ? -10.082 5.986 14.846 1.00 77.50 86 PHE A CA 1
ATOM 668 C C . PHE A 1 86 ? -9.036 5.424 15.818 1.00 77.50 86 PHE A C 1
ATOM 670 O O . PHE A 1 86 ? -7.857 5.790 15.772 1.00 77.50 86 PHE A O 1
ATOM 677 N N . GLU A 1 87 ? -9.447 4.493 16.677 1.00 76.31 87 GLU A N 1
ATOM 678 C CA . GLU A 1 87 ? -8.534 3.860 17.634 1.00 76.31 87 GLU A CA 1
ATOM 679 C C . GLU A 1 87 ? -7.792 2.659 17.044 1.00 76.31 87 GLU A C 1
ATOM 681 O O . GLU A 1 87 ? -6.585 2.511 17.247 1.00 76.31 87 GLU A O 1
ATOM 686 N N . PHE A 1 88 ? -8.480 1.854 16.234 1.00 77.44 88 PHE A N 1
ATOM 687 C CA . PHE A 1 88 ? -7.951 0.613 15.672 1.00 77.44 88 PHE A CA 1
ATOM 688 C C . PHE A 1 88 ? -7.576 0.793 14.202 1.00 77.44 88 PHE A C 1
ATOM 690 O O . PHE A 1 88 ? -8.413 0.632 13.318 1.00 77.44 88 PHE A O 1
ATOM 697 N N . ILE A 1 89 ? -6.312 1.120 13.933 1.00 79.31 89 ILE A N 1
ATOM 698 C CA . ILE A 1 89 ? -5.805 1.320 12.571 1.00 79.31 89 ILE A CA 1
ATOM 699 C C . ILE A 1 89 ? -4.821 0.202 12.233 1.00 79.31 89 ILE A C 1
ATOM 701 O O . ILE A 1 89 ? -3.776 0.079 12.865 1.00 79.31 89 ILE A O 1
ATOM 705 N N . TYR A 1 90 ? -5.146 -0.581 11.211 1.00 80.56 90 TYR A N 1
ATOM 706 C CA . TYR A 1 90 ? -4.304 -1.633 10.661 1.00 80.56 90 TYR A CA 1
ATOM 707 C C . TYR A 1 90 ? -3.675 -1.149 9.364 1.00 80.56 90 TYR A C 1
ATOM 709 O O . TYR A 1 90 ? -4.376 -0.829 8.402 1.00 80.56 90 TYR A O 1
ATOM 717 N N . LEU A 1 91 ? -2.349 -1.130 9.312 1.00 78.31 91 LEU A N 1
ATOM 718 C CA . LEU A 1 91 ? -1.633 -0.919 8.058 1.00 78.31 91 LEU A CA 1
ATOM 719 C C . LEU A 1 91 ? -1.314 -2.277 7.437 1.00 78.31 91 LEU A C 1
ATOM 721 O O . LEU A 1 91 ? -0.684 -3.110 8.087 1.00 78.31 91 LEU A O 1
ATOM 725 N N . ILE A 1 92 ? -1.747 -2.489 6.193 1.00 78.12 92 ILE A N 1
ATOM 726 C CA . ILE A 1 92 ? -1.347 -3.627 5.368 1.00 78.12 92 ILE A CA 1
ATOM 727 C C . ILE A 1 92 ? -0.461 -3.137 4.241 1.00 78.12 92 ILE A C 1
ATOM 729 O O . ILE A 1 92 ? -0.878 -2.336 3.406 1.00 78.12 92 ILE A O 1
ATOM 733 N N . PHE A 1 93 ? 0.733 -3.704 4.162 1.00 78.06 93 PHE A N 1
ATOM 734 C CA . PHE A 1 93 ? 1.606 -3.524 3.016 1.00 78.06 93 PHE A CA 1
ATOM 735 C C . PHE A 1 93 ? 1.663 -4.800 2.179 1.00 78.06 93 PHE A C 1
ATOM 737 O O . PHE A 1 93 ? 1.948 -5.870 2.715 1.00 78.06 93 PHE A O 1
ATOM 744 N N . LEU A 1 94 ? 1.404 -4.679 0.874 1.00 78.56 94 LEU A N 1
ATOM 745 C CA . LEU A 1 94 ? 1.560 -5.757 -0.101 1.00 78.56 94 LEU A CA 1
ATOM 746 C C . LEU A 1 94 ? 2.870 -5.583 -0.860 1.00 78.56 94 LEU A C 1
ATOM 748 O O . LEU A 1 94 ? 2.968 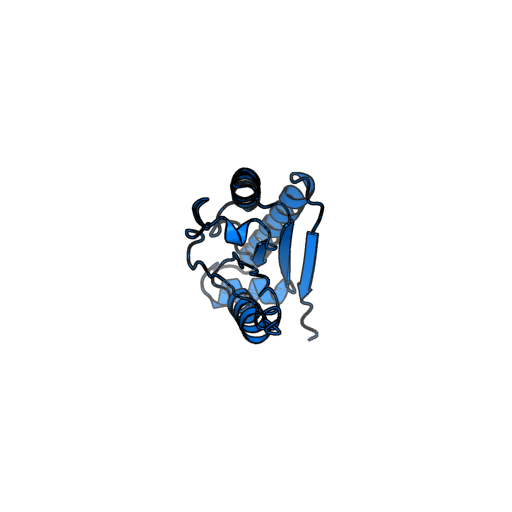-4.753 -1.773 1.00 78.56 94 LEU A O 1
ATOM 752 N N . ASP A 1 95 ? 3.843 -6.417 -0.511 1.00 82.69 95 ASP A N 1
ATOM 753 C CA . ASP A 1 95 ? 5.083 -6.573 -1.264 1.00 82.69 95 ASP A CA 1
ATOM 754 C C . ASP A 1 95 ? 5.044 -7.902 -2.024 1.00 82.69 95 ASP A C 1
ATOM 756 O O . ASP A 1 95 ? 4.741 -8.958 -1.464 1.00 82.69 95 ASP A O 1
ATOM 760 N N . ARG A 1 96 ? 5.298 -7.844 -3.329 1.00 81.25 96 ARG A N 1
ATOM 761 C CA . ARG A 1 96 ? 5.298 -9.012 -4.218 1.00 81.25 96 ARG A CA 1
ATOM 762 C C . ARG A 1 96 ? 6.731 -9.307 -4.641 1.00 81.25 96 ARG A C 1
ATOM 764 O O . ARG A 1 96 ? 7.632 -8.491 -4.465 1.00 81.25 96 ARG A O 1
ATOM 771 N N . LYS A 1 97 ? 6.959 -10.458 -5.270 1.00 86.25 97 LYS A N 1
ATOM 772 C CA . LYS A 1 97 ? 8.270 -10.763 -5.862 1.00 86.25 97 LYS A CA 1
ATOM 773 C C . LYS A 1 97 ? 8.693 -9.651 -6.841 1.00 86.25 97 LYS A C 1
ATOM 775 O O . LYS A 1 97 ? 7.946 -9.289 -7.754 1.00 86.25 97 LYS A O 1
ATOM 780 N N . THR A 1 98 ? 9.890 -9.102 -6.617 1.00 88.62 98 THR A N 1
ATOM 781 C CA . THR A 1 98 ? 10.412 -7.895 -7.284 1.00 88.62 98 THR A CA 1
ATOM 782 C C . THR A 1 98 ? 10.348 -8.004 -8.805 1.00 88.62 98 THR A C 1
ATOM 784 O O . THR A 1 98 ? 9.833 -7.099 -9.457 1.00 88.62 98 THR A O 1
ATOM 787 N N . ASP A 1 99 ? 10.779 -9.134 -9.368 1.00 90.50 99 ASP A N 1
ATOM 788 C CA . ASP A 1 99 ? 10.826 -9.341 -10.820 1.00 90.50 99 ASP A CA 1
ATOM 789 C C . ASP A 1 99 ? 9.444 -9.288 -11.470 1.00 90.50 99 ASP A C 1
ATOM 791 O O . ASP A 1 99 ? 9.286 -8.73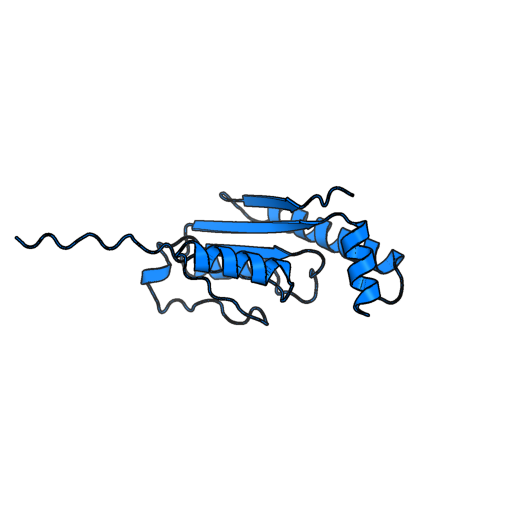2 -12.555 1.00 90.50 99 ASP A O 1
ATOM 795 N N . PHE A 1 100 ? 8.420 -9.821 -10.800 1.00 87.75 100 PHE A N 1
ATOM 796 C CA . PHE A 1 100 ? 7.046 -9.752 -11.294 1.00 87.75 100 PHE A CA 1
ATOM 797 C C . PHE A 1 100 ? 6.530 -8.313 -11.292 1.00 87.75 100 PHE A C 1
ATOM 799 O O . PHE A 1 100 ? 5.909 -7.880 -12.263 1.00 87.75 100 PHE A O 1
ATOM 806 N N . MET A 1 101 ? 6.812 -7.546 -10.235 1.00 87.44 101 MET A N 1
ATOM 807 C CA . MET A 1 101 ? 6.445 -6.128 -10.188 1.00 87.44 101 MET A CA 1
ATOM 808 C C . MET A 1 101 ? 7.198 -5.309 -11.238 1.00 87.44 101 MET A C 1
ATOM 810 O O . MET A 1 101 ? 6.599 -4.435 -11.862 1.00 87.44 101 MET A O 1
ATOM 814 N N . ALA A 1 102 ? 8.483 -5.593 -11.455 1.00 90.88 102 ALA A N 1
ATOM 815 C CA . ALA A 1 102 ? 9.310 -4.904 -12.438 1.00 90.88 102 ALA A CA 1
ATOM 816 C C . ALA A 1 102 ? 8.787 -5.161 -13.860 1.00 90.88 102 ALA A C 1
ATOM 818 O O . ALA A 1 102 ? 8.449 -4.217 -14.576 1.00 90.88 102 ALA A O 1
ATOM 819 N N . LYS A 1 103 ? 8.594 -6.437 -14.226 1.00 90.81 103 LYS A N 1
ATOM 820 C CA . LYS A 1 103 ? 8.015 -6.844 -15.518 1.00 90.81 103 LYS A CA 1
ATOM 821 C C . LYS A 1 103 ? 6.620 -6.259 -15.726 1.00 90.81 103 LYS A C 1
ATOM 823 O O . LYS A 1 103 ? 6.317 -5.771 -16.808 1.00 90.81 103 LYS A O 1
ATOM 828 N N . SER A 1 104 ? 5.783 -6.254 -14.686 1.00 87.25 104 SER A N 1
ATOM 829 C CA . SER A 1 104 ? 4.440 -5.673 -14.756 1.00 87.25 104 SER A CA 1
ATOM 830 C C . SER A 1 104 ? 4.457 -4.163 -14.993 1.00 87.25 104 SER A C 1
ATOM 832 O O . SER A 1 104 ? 3.568 -3.676 -15.683 1.00 87.25 104 SER A O 1
ATOM 834 N N . GLN A 1 105 ? 5.407 -3.413 -14.423 1.00 88.19 105 GLN A N 1
ATOM 835 C CA . GLN A 1 105 ? 5.512 -1.970 -14.671 1.00 88.19 105 GLN A CA 1
ATOM 836 C C . GLN A 1 105 ? 5.885 -1.675 -16.128 1.00 88.19 105 GLN A C 1
ATOM 838 O O . GLN A 1 105 ? 5.297 -0.771 -16.717 1.00 88.19 105 GLN A O 1
ATOM 843 N N . VAL A 1 106 ? 6.813 -2.449 -16.701 1.00 90.25 106 VAL A N 1
ATOM 844 C CA . VAL A 1 106 ? 7.213 -2.316 -18.112 1.00 90.25 106 VAL A CA 1
ATOM 845 C C . VAL A 1 106 ? 6.068 -2.720 -19.042 1.00 90.25 106 VAL A C 1
ATOM 847 O O . VAL A 1 106 ? 5.707 -1.960 -19.927 1.00 90.25 106 VAL A O 1
ATOM 850 N N . PHE A 1 107 ? 5.428 -3.867 -18.792 1.00 89.69 107 PHE A N 1
ATOM 851 C CA . PHE A 1 107 ? 4.299 -4.358 -19.595 1.00 89.69 107 PHE A CA 1
ATOM 852 C C . PHE A 1 107 ? 3.090 -3.406 -19.611 1.00 89.69 107 PHE A C 1
ATOM 854 O O . PHE A 1 107 ? 2.296 -3.424 -20.542 1.00 89.69 107 PHE A O 1
ATOM 861 N N . GLN A 1 108 ? 2.918 -2.600 -18.562 1.00 86.00 108 GLN A N 1
ATOM 862 C CA . GLN A 1 108 ? 1.827 -1.628 -18.430 1.00 86.00 108 GLN A CA 1
ATOM 863 C C . GLN A 1 108 ? 2.243 -0.208 -18.856 1.00 86.00 108 GLN A C 1
ATOM 865 O O . GLN A 1 108 ? 1.574 0.751 -18.462 1.00 86.00 108 GLN A O 1
ATOM 870 N N . ASP A 1 109 ? 3.372 -0.062 -19.560 1.00 88.25 109 ASP A N 1
ATOM 871 C CA . ASP A 1 109 ? 3.938 1.210 -20.031 1.00 88.25 109 ASP A CA 1
ATOM 872 C C . ASP A 1 109 ? 4.097 2.270 -18.922 1.00 88.25 109 ASP A C 1
ATOM 874 O O . ASP A 1 109 ? 4.019 3.478 -19.151 1.00 88.25 109 ASP A O 1
ATOM 878 N N . ARG A 1 110 ? 4.308 1.835 -17.669 1.00 84.44 110 ARG A N 1
ATOM 879 C CA . ARG A 1 110 ? 4.530 2.742 -16.524 1.00 84.44 110 ARG A CA 1
ATOM 880 C C . ARG A 1 110 ? 5.966 3.241 -16.465 1.00 84.44 110 ARG A C 1
ATOM 882 O O . ARG A 1 110 ? 6.221 4.317 -15.931 1.00 84.44 110 ARG A O 1
ATOM 889 N N . VAL A 1 111 ? 6.886 2.443 -16.993 1.00 89.56 111 VAL A N 1
ATOM 890 C CA . VAL A 1 111 ? 8.307 2.742 -17.172 1.00 89.56 111 VAL A CA 1
ATOM 891 C C . VAL A 1 111 ? 8.774 2.078 -18.462 1.00 89.56 111 VAL A C 1
ATOM 893 O O . VAL A 1 111 ? 8.276 1.018 -18.826 1.00 89.56 111 VAL A O 1
ATOM 896 N N . THR A 1 112 ? 9.742 2.684 -19.141 1.00 89.88 112 THR A N 1
ATOM 897 C CA . THR A 1 112 ? 10.286 2.165 -20.405 1.00 89.88 112 THR A CA 1
ATOM 898 C C . THR A 1 112 ? 11.433 1.175 -20.206 1.00 89.88 112 THR A C 1
ATOM 900 O O . THR A 1 112 ? 11.691 0.356 -21.081 1.00 89.88 112 THR A O 1
ATOM 903 N N . GLN A 1 113 ? 12.123 1.241 -19.064 1.00 94.75 113 GLN A N 1
ATOM 904 C CA . GLN A 1 113 ? 13.299 0.429 -18.744 1.00 94.75 113 GLN A CA 1
ATOM 905 C C . GLN A 1 113 ? 13.061 -0.398 -17.481 1.00 94.75 113 GLN A C 1
ATOM 907 O O . GLN A 1 113 ? 12.477 0.089 -16.507 1.00 94.75 113 GLN A O 1
ATOM 912 N N . ILE A 1 114 ? 13.523 -1.651 -17.489 1.00 95.31 114 ILE A N 1
ATOM 913 C CA . ILE A 1 114 ? 13.318 -2.584 -16.376 1.00 95.31 114 ILE A CA 1
ATOM 914 C C . ILE A 1 114 ? 14.126 -2.165 -15.143 1.00 95.31 114 ILE A C 1
ATOM 916 O O . ILE A 1 114 ? 13.636 -2.268 -14.022 1.00 95.31 114 ILE A O 1
ATOM 920 N N . GLU A 1 115 ? 15.310 -1.594 -15.341 1.00 95.69 115 GLU A N 1
ATOM 921 C CA . GLU A 1 115 ? 16.182 -1.049 -14.299 1.00 95.69 115 GLU A CA 1
ATOM 922 C C . GLU A 1 115 ? 15.449 0.045 -13.519 1.00 95.69 115 GLU A C 1
ATOM 924 O O . GLU A 1 115 ? 15.395 0.023 -12.289 1.00 95.69 115 GLU A O 1
ATOM 929 N N . ARG A 1 116 ? 14.751 0.933 -14.238 1.00 92.00 116 ARG A N 1
ATOM 930 C CA . ARG A 1 116 ? 13.915 1.967 -13.626 1.00 92.00 116 ARG A CA 1
ATOM 931 C C . ARG A 1 116 ? 12.750 1.378 -12.830 1.00 92.00 116 ARG A C 1
ATOM 933 O O . ARG A 1 116 ? 12.344 1.941 -11.813 1.00 92.00 116 ARG A O 1
ATOM 940 N N . ALA A 1 117 ? 12.210 0.243 -13.271 1.00 91.31 117 ALA A N 1
ATOM 941 C CA . ALA A 1 117 ? 11.177 -0.475 -12.534 1.00 91.31 117 ALA A CA 1
ATOM 942 C C . ALA A 1 117 ? 11.705 -0.996 -11.186 1.00 91.31 117 ALA A C 1
ATOM 944 O O . ALA A 1 117 ? 11.009 -0.861 -10.175 1.00 91.31 117 ALA A O 1
ATOM 945 N N . TYR A 1 118 ? 12.925 -1.549 -11.165 1.00 93.44 118 TYR A N 1
ATOM 946 C CA . TYR A 1 118 ? 13.607 -1.995 -9.946 1.00 93.44 118 TYR A CA 1
ATOM 947 C C . TYR A 1 118 ? 13.897 -0.834 -8.991 1.00 93.44 118 TYR A C 1
ATOM 949 O O . TYR A 1 118 ? 13.570 -0.931 -7.808 1.00 93.44 118 TYR A O 1
ATOM 957 N N . GLU A 1 119 ? 14.422 0.283 -9.501 1.00 91.62 119 GLU A N 1
ATOM 958 C CA . GLU A 1 119 ? 14.641 1.502 -8.712 1.00 91.62 119 GLU A CA 1
ATOM 959 C C . GLU A 1 119 ? 13.344 1.982 -8.052 1.00 91.62 119 GLU A C 1
ATOM 961 O O . GLU A 1 119 ? 13.308 2.224 -6.847 1.00 91.62 119 GLU A O 1
ATOM 966 N N . ASN A 1 120 ? 12.247 2.060 -8.813 1.00 87.81 120 ASN A N 1
ATOM 967 C CA . ASN A 1 120 ? 10.949 2.477 -8.284 1.00 87.81 120 ASN A CA 1
ATOM 968 C C . ASN A 1 120 ? 10.456 1.556 -7.160 1.00 87.81 120 ASN A C 1
ATOM 970 O O . ASN A 1 120 ? 9.912 2.044 -6.169 1.00 87.81 120 ASN A O 1
ATOM 974 N N . ILE A 1 121 ? 10.646 0.239 -7.299 1.00 88.19 121 ILE A N 1
ATOM 975 C CA . ILE A 1 121 ? 10.284 -0.731 -6.258 1.00 88.19 121 ILE A CA 1
ATOM 976 C C . ILE A 1 121 ? 11.115 -0.491 -4.997 1.00 88.19 121 ILE A C 1
ATOM 978 O O . ILE A 1 121 ? 10.546 -0.461 -3.907 1.00 88.19 121 ILE A O 1
ATOM 982 N N . GLN A 1 122 ? 12.429 -0.290 -5.130 1.00 90.38 122 GLN A N 1
ATOM 983 C CA . GLN A 1 122 ? 13.297 -0.046 -3.980 1.00 90.38 122 GLN A CA 1
ATOM 984 C C . GLN A 1 122 ? 12.924 1.252 -3.258 1.00 90.38 122 GLN A C 1
ATOM 986 O O . GLN A 1 122 ? 12.698 1.224 -2.054 1.00 90.38 122 GLN A O 1
ATOM 991 N N . ILE A 1 123 ? 12.721 2.350 -3.995 1.00 87.62 123 ILE A N 1
ATOM 992 C CA . ILE A 1 123 ? 12.259 3.626 -3.421 1.00 87.62 123 ILE A CA 1
ATOM 993 C C . ILE A 1 123 ? 10.936 3.424 -2.666 1.00 87.62 123 ILE A C 1
ATOM 995 O O . ILE A 1 123 ? 10.702 4.024 -1.620 1.00 87.62 123 ILE A O 1
ATOM 999 N N . ALA A 1 124 ? 10.040 2.584 -3.188 1.00 84.75 124 ALA A N 1
ATOM 1000 C CA . ALA A 1 124 ? 8.764 2.305 -2.545 1.00 84.75 124 ALA A CA 1
ATOM 1001 C C . ALA A 1 124 ? 8.911 1.485 -1.251 1.00 84.75 124 ALA A C 1
ATOM 1003 O O . ALA A 1 124 ? 8.199 1.752 -0.283 1.00 84.75 124 ALA A O 1
ATOM 1004 N N . ARG A 1 125 ? 9.855 0.537 -1.208 1.00 86.12 125 ARG A N 1
ATOM 1005 C CA . ARG A 1 125 ? 10.214 -0.211 0.008 1.00 86.12 125 ARG A CA 1
ATOM 1006 C C . ARG A 1 125 ? 10.875 0.675 1.057 1.00 86.12 125 ARG A C 1
ATOM 1008 O O . ARG A 1 125 ? 10.519 0.583 2.227 1.00 86.12 125 ARG A O 1
ATOM 1015 N N . ASP A 1 126 ? 11.782 1.555 0.646 1.00 87.62 126 ASP A N 1
ATOM 1016 C CA . ASP A 1 126 ? 12.452 2.488 1.556 1.00 87.62 126 ASP A CA 1
ATOM 1017 C C . ASP A 1 126 ? 11.436 3.443 2.192 1.00 87.62 126 ASP A C 1
ATOM 1019 O O . ASP A 1 126 ? 11.444 3.657 3.405 1.00 87.62 126 ASP A O 1
ATOM 1023 N N . TYR A 1 127 ? 10.488 3.940 1.392 1.00 84.25 127 TYR A N 1
ATOM 1024 C CA . TYR A 1 127 ? 9.370 4.735 1.891 1.00 84.25 127 TYR A CA 1
ATOM 1025 C C . TYR A 1 127 ? 8.488 3.953 2.876 1.00 84.25 127 TYR A C 1
ATOM 1027 O O . TYR A 1 127 ? 8.155 4.477 3.935 1.00 84.25 127 TYR A O 1
ATOM 1035 N N . MET A 1 128 ? 8.147 2.691 2.582 1.00 82.19 128 MET A N 1
ATOM 1036 C CA . MET A 1 128 ? 7.410 1.835 3.524 1.00 82.19 128 MET A CA 1
ATOM 1037 C C . MET A 1 128 ? 8.134 1.682 4.856 1.00 82.19 128 MET A C 1
ATOM 1039 O O . MET A 1 128 ? 7.518 1.822 5.910 1.00 82.19 128 MET A O 1
ATOM 1043 N N . LYS A 1 129 ? 9.436 1.387 4.806 1.00 84.31 129 LYS A N 1
ATOM 1044 C CA . LYS A 1 129 ? 10.264 1.233 5.999 1.00 84.31 129 LYS A CA 1
ATOM 1045 C C . LYS A 1 129 ? 10.253 2.517 6.826 1.00 84.31 129 LYS A C 1
ATOM 1047 O O . LYS A 1 129 ? 9.956 2.466 8.015 1.00 84.31 129 LYS A O 1
ATOM 1052 N N . SER A 1 130 ? 10.474 3.661 6.179 1.00 84.94 130 SER A N 1
ATOM 1053 C CA . SER A 1 130 ? 10.418 4.968 6.835 1.00 84.94 130 SER A CA 1
ATOM 1054 C C . SER A 1 130 ? 9.041 5.256 7.441 1.00 84.94 130 SER A C 1
ATOM 1056 O O . SER A 1 130 ? 8.961 5.720 8.576 1.00 84.94 130 SER A O 1
ATOM 1058 N N . ALA A 1 131 ? 7.953 4.930 6.738 1.00 81.50 131 ALA A N 1
ATOM 1059 C CA . ALA A 1 131 ? 6.600 5.096 7.257 1.00 81.50 131 ALA A CA 1
ATOM 1060 C C . ALA A 1 131 ? 6.373 4.259 8.522 1.00 81.50 131 ALA A C 1
ATOM 10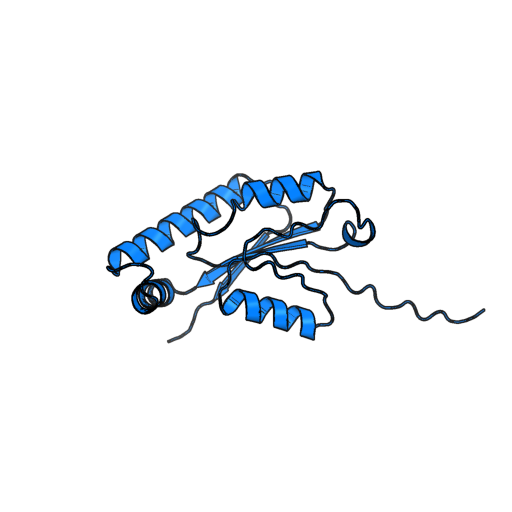62 O O . ALA A 1 131 ? 5.870 4.791 9.508 1.00 81.50 131 ALA A O 1
ATOM 1063 N N . ILE A 1 132 ? 6.797 2.991 8.520 1.00 81.88 132 ILE A N 1
ATOM 1064 C CA . ILE A 1 132 ? 6.693 2.099 9.682 1.00 81.88 132 ILE A CA 1
ATOM 1065 C C . ILE A 1 132 ? 7.478 2.651 10.876 1.00 81.88 132 ILE A C 1
ATOM 1067 O O . ILE A 1 132 ? 6.958 2.665 11.983 1.00 81.88 132 ILE A O 1
ATOM 1071 N N . GLU A 1 133 ? 8.700 3.133 10.653 1.00 85.06 133 GLU A N 1
ATOM 1072 C CA . GLU A 1 133 ? 9.552 3.697 11.710 1.00 85.06 133 GLU A CA 1
ATOM 1073 C C . GLU A 1 133 ? 9.023 5.039 12.248 1.00 85.06 133 GLU A C 1
ATOM 1075 O O . GLU A 1 133 ? 9.231 5.371 13.412 1.00 85.06 133 GLU A O 1
ATOM 1080 N N . SER A 1 134 ? 8.347 5.825 11.405 1.00 83.94 134 SER A N 1
ATOM 1081 C CA . SER A 1 134 ? 7.857 7.171 11.745 1.00 83.94 134 SER A CA 1
ATOM 1082 C C . SER A 1 134 ? 6.495 7.203 12.439 1.00 83.94 134 SER A C 1
ATOM 1084 O O . SER A 1 134 ? 6.092 8.241 12.974 1.00 83.94 134 SER A O 1
ATOM 1086 N N . LEU A 1 135 ? 5.748 6.105 12.363 1.00 81.12 135 LEU A N 1
ATOM 1087 C CA . LEU A 1 135 ? 4.397 5.999 12.883 1.00 81.12 135 LEU A CA 1
ATOM 1088 C C . LEU A 1 135 ? 4.415 5.129 14.143 1.00 81.12 135 LEU A C 1
ATOM 1090 O O . LEU A 1 135 ? 5.004 4.053 14.155 1.00 81.12 135 LEU A O 1
ATOM 1094 N N . ASP A 1 136 ? 3.715 5.564 15.188 1.00 74.94 136 ASP A N 1
ATOM 1095 C CA . ASP A 1 136 ? 3.489 4.763 16.398 1.00 74.94 136 ASP A CA 1
ATOM 1096 C C . ASP A 1 136 ? 2.413 3.696 16.124 1.00 74.94 136 ASP A C 1
ATOM 1098 O O . ASP A 1 136 ? 1.254 3.806 16.533 1.00 74.94 136 ASP A O 1
ATOM 1102 N N . ILE A 1 137 ? 2.756 2.725 15.273 1.00 70.75 137 ILE A N 1
ATOM 1103 C CA . ILE A 1 137 ? 1.834 1.690 14.804 1.00 70.75 137 ILE A CA 1
ATOM 1104 C C . ILE A 1 137 ? 1.868 0.536 15.796 1.00 70.75 137 ILE A C 1
ATOM 1106 O O . ILE A 1 137 ? 2.815 -0.244 15.840 1.00 70.75 137 ILE A O 1
ATOM 1110 N N . THR A 1 138 ? 0.783 0.362 16.539 1.00 68.00 138 THR A N 1
ATOM 1111 C CA . THR A 1 138 ? 0.597 -0.806 17.413 1.00 68.00 138 THR A CA 1
ATOM 1112 C C . THR A 1 138 ? 0.059 -2.028 16.667 1.00 68.00 138 THR A C 1
ATOM 1114 O O . THR A 1 138 ? 0.202 -3.152 17.139 1.00 68.00 138 THR A O 1
ATOM 1117 N N . ASN A 1 139 ? -0.538 -1.830 15.486 1.00 66.88 139 ASN A N 1
ATOM 1118 C CA . ASN A 1 139 ? -1.199 -2.871 14.698 1.00 66.88 139 ASN A CA 1
ATOM 1119 C C . ASN A 1 139 ? -0.708 -2.856 13.239 1.00 66.88 139 ASN A C 1
ATOM 1121 O O . ASN A 1 139 ? -1.352 -2.312 12.340 1.00 66.88 139 ASN A O 1
ATOM 1125 N N . LEU A 1 140 ? 0.463 -3.450 12.999 1.00 71.56 140 LEU A N 1
ATOM 1126 C CA . LEU A 1 140 ? 1.064 -3.572 11.669 1.00 71.56 140 LEU A CA 1
ATOM 1127 C C . LEU A 1 140 ? 0.891 -4.991 11.120 1.00 71.56 140 LEU A C 1
ATOM 1129 O O . LEU A 1 140 ? 1.220 -5.967 11.791 1.00 71.56 140 LEU A O 1
ATOM 1133 N N . CYS A 1 141 ? 0.446 -5.105 9.870 1.00 68.94 141 CYS A N 1
ATOM 1134 C CA . CYS A 1 141 ? 0.440 -6.358 9.128 1.00 68.94 141 CYS A CA 1
ATOM 1135 C C . CYS A 1 141 ? 1.253 -6.196 7.836 1.00 68.94 141 CYS A C 1
ATOM 1137 O O . CYS A 1 141 ? 0.930 -5.394 6.963 1.00 68.94 141 CYS A O 1
ATOM 1139 N N . LEU A 1 142 ? 2.327 -6.968 7.695 1.00 66.88 142 LEU A N 1
ATOM 1140 C CA . LEU A 1 142 ? 3.082 -7.043 6.448 1.00 66.88 142 LEU A CA 1
ATOM 1141 C C . LEU A 1 142 ? 2.679 -8.322 5.715 1.00 66.88 142 LEU A C 1
ATOM 1143 O O . LEU A 1 142 ? 2.957 -9.419 6.196 1.00 66.88 142 LEU A O 1
ATOM 1147 N N . LEU A 1 143 ? 2.036 -8.183 4.555 1.00 68.81 143 LEU A N 1
ATOM 1148 C CA . LEU A 1 143 ? 1.676 -9.321 3.718 1.00 68.81 143 LEU A CA 1
ATOM 1149 C C . LEU A 1 143 ? 2.633 -9.394 2.527 1.00 68.81 143 LEU A C 1
ATOM 1151 O O . LEU A 1 143 ? 2.521 -8.650 1.552 1.00 68.81 143 LEU A O 1
ATOM 1155 N N . ILE A 1 144 ? 3.579 -10.325 2.616 1.00 65.88 144 ILE A N 1
ATOM 1156 C CA . ILE A 1 144 ? 4.509 -10.629 1.530 1.00 65.88 144 ILE A CA 1
ATOM 1157 C C . ILE A 1 144 ? 3.902 -11.755 0.699 1.00 65.88 144 ILE A C 1
ATOM 1159 O O . ILE A 1 144 ? 3.766 -12.882 1.174 1.00 65.88 144 ILE A O 1
ATOM 1163 N N . ILE A 1 145 ? 3.535 -11.459 -0.548 1.00 66.19 145 ILE A N 1
ATOM 1164 C CA . ILE A 1 145 ? 3.028 -12.469 -1.480 1.00 66.19 145 ILE A CA 1
ATOM 1165 C C . ILE A 1 145 ? 4.196 -12.948 -2.336 1.00 66.19 145 ILE A C 1
ATOM 1167 O O . ILE A 1 145 ? 4.600 -12.307 -3.313 1.00 66.19 145 ILE A O 1
ATOM 1171 N N . LEU A 1 146 ? 4.738 -14.099 -1.951 1.00 54.59 146 LEU A N 1
ATOM 1172 C CA . LEU A 1 146 ? 5.704 -14.833 -2.750 1.00 54.59 146 LEU A CA 1
ATOM 1173 C C . LEU A 1 146 ? 4.929 -15.659 -3.780 1.00 54.59 146 LEU A C 1
ATOM 1175 O O . LEU A 1 146 ? 4.292 -16.650 -3.435 1.00 54.59 146 LEU A O 1
ATOM 1179 N N . PHE A 1 147 ? 4.959 -15.244 -5.045 1.00 53.34 147 PHE A N 1
ATOM 1180 C CA . PHE A 1 147 ? 4.588 -16.152 -6.126 1.00 53.34 147 PHE A CA 1
ATOM 1181 C C . PHE A 1 147 ? 5.723 -17.172 -6.252 1.00 53.34 147 PHE A C 1
ATOM 1183 O O . PHE A 1 147 ? 6.853 -16.792 -6.576 1.00 53.34 147 PHE A O 1
ATOM 1190 N N . MET A 1 148 ? 5.438 -18.426 -5.894 1.00 37.75 148 MET A N 1
ATOM 1191 C CA . MET A 1 148 ? 6.296 -19.557 -6.243 1.00 37.75 148 MET A CA 1
ATOM 1192 C C . MET A 1 148 ? 6.240 -19.732 -7.764 1.00 37.75 148 MET A C 1
ATOM 1194 O O . MET A 1 148 ? 5.170 -19.558 -8.348 1.00 37.75 148 MET A O 1
ATOM 1198 N N . ASP A 1 149 ? 7.407 -19.960 -8.366 1.00 45.38 149 ASP A N 1
ATOM 1199 C CA . ASP A 1 149 ? 7.593 -20.062 -9.819 1.00 45.38 149 ASP A CA 1
ATOM 1200 C C . ASP A 1 149 ? 6.825 -21.237 -10.445 1.00 45.38 149 ASP A C 1
ATOM 1202 O O . ASP A 1 149 ? 6.691 -22.287 -9.771 1.00 45.38 149 ASP A O 1
#

Organism: NCBI:txid412755

Secondary structure (DSSP, 8-state):
-------------EEE--S-HHHHHHHHHHHHTT------TTS--PPPTT-GGGTTSPEEEEEETT-TTTSPPHHHHHHHHHHHT---EEEEEEEE-HHHHHHHHHHTTS-S-HHHHHHHHHHHHHHHHHHHHHS--SSEEEEEE----